Protein AF-A0A4Y6V474-F1 (afdb_monomer)

Foldseek 3Di:
DQWFWKFKDFLVRPFTFIATDPDQVRSLCPGCVCVVVVDDSVRMDIHTDRVCSVVNPPPPGDQVLVVLVVVDWDFAQFADPVRHGRRDIDHVVQVWDADPNGTHGPPCRVVSRVVVVVVD

Solvent-accessible surface area (backbone atoms only — not comparable to full-atom values): 6978 Å² total; per-residue (Å²): 136,79,40,37,27,22,42,33,25,39,81,82,69,83,48,72,44,80,30,65,20,79,44,69,69,48,22,47,66,72,26,62,54,37,70,74,69,66,46,56,76,88,46,49,48,65,43,84,35,73,93,48,33,90,39,58,52,90,91,67,55,74,54,67,71,59,41,22,74,70,73,38,70,45,54,22,68,17,24,40,97,87,75,40,79,46,62,47,79,38,40,53,90,63,61,55,44,76,57,97,92,35,41,18,56,79,77,58,13,52,58,49,36,52,58,61,59,74,76,112

Radius of gyration: 16.37 Å; Cα contacts (8 Å, |Δi|>4): 221; chains: 1; bounding box: 36×31×47 Å

Sequence (120 aa):
MNDKAYYVDTVYGDKGEIVFGEKRSDAIYHSEAYNEDGRSWTDIRAVRQPKYDQFAIEGSGVPKSVLLQGGWWFECSGINEDGRRCCKRLTAEDDPVIE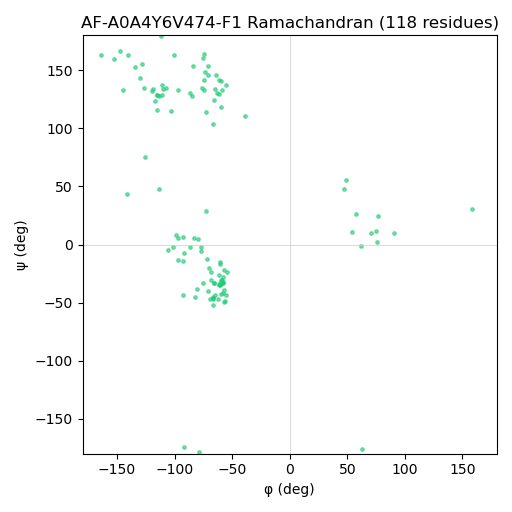NEGVYCRGGCYGRHMDKQAVK

Nearest PDB structures (foldseek):
  8pu1-assembly1_A  TM=4.150E-01  e=5.972E+00  Thomasclavelia ramosa
  3hld-assembly1_A  TM=1.859E-01  e=2.792E+00  Aspergillus terreus

pLDDT: mean 88.02, std 8.66, range [51.16, 96.12]

Structure (mmCIF, N/CA/C/O backbone):
data_AF-A0A4Y6V474-F1
#
_entry.id   AF-A0A4Y6V474-F1
#
loop_
_atom_site.group_PDB
_atom_site.id
_atom_site.type_symbol
_atom_site.label_atom_id
_atom_site.label_alt_id
_atom_site.label_comp_id
_atom_site.label_asym_id
_atom_site.label_entity_id
_atom_site.label_seq_id
_atom_site.pdbx_PDB_ins_code
_atom_site.Cartn_x
_atom_site.Cartn_y
_atom_site.Cartn_z
_atom_site.occupancy
_atom_site.B_iso_or_equiv
_atom_site.auth_seq_id
_atom_site.auth_comp_id
_atom_site.auth_asym_id
_atom_site.auth_atom_id
_atom_site.pdbx_PDB_model_num
ATOM 1 N N . MET A 1 1 ? 6.089 7.211 20.014 1.00 58.66 1 MET A N 1
ATOM 2 C CA . MET A 1 1 ? 4.749 6.981 19.437 1.00 58.66 1 MET A CA 1
ATOM 3 C C . MET A 1 1 ? 4.410 5.507 19.582 1.00 58.66 1 MET A C 1
ATOM 5 O O . MET A 1 1 ? 5.316 4.692 19.472 1.00 58.66 1 MET A O 1
ATOM 9 N N . ASN A 1 2 ? 3.155 5.180 19.904 1.00 79.56 2 ASN A N 1
ATOM 10 C CA . ASN A 1 2 ? 2.643 3.803 20.028 1.00 79.56 2 ASN A CA 1
ATOM 11 C C . ASN A 1 2 ? 1.619 3.551 18.915 1.00 79.56 2 ASN A C 1
ATOM 13 O O . ASN A 1 2 ? 0.495 3.097 19.157 1.00 79.56 2 ASN A O 1
ATOM 17 N N . ASP A 1 3 ? 2.006 3.920 17.701 1.00 89.19 3 ASP A N 1
ATOM 18 C CA . ASP A 1 3 ? 1.124 3.868 16.554 1.00 89.19 3 ASP A CA 1
ATOM 19 C C . ASP A 1 3 ? 0.862 2.423 16.159 1.00 89.19 3 ASP A C 1
ATOM 21 O O . ASP A 1 3 ? 1.681 1.514 16.316 1.00 89.19 3 ASP A O 1
ATOM 25 N N . LYS A 1 4 ? -0.353 2.209 15.682 1.00 93.25 4 LYS A N 1
ATOM 26 C CA . LYS A 1 4 ? -0.889 0.906 15.343 1.00 93.25 4 LYS A CA 1
ATOM 27 C C . LYS A 1 4 ? -1.221 0.915 13.867 1.00 93.25 4 LYS A C 1
ATOM 29 O O . LYS A 1 4 ? -1.884 1.830 13.395 1.00 93.25 4 LYS A O 1
ATOM 34 N N . ALA A 1 5 ? -0.819 -0.129 13.156 1.00 94.81 5 ALA A N 1
ATOM 35 C CA . ALA A 1 5 ? -1.197 -0.300 11.762 1.00 94.81 5 ALA A CA 1
ATOM 36 C C . ALA A 1 5 ? -2.664 -0.738 11.611 1.00 94.81 5 ALA A C 1
ATOM 38 O O . ALA A 1 5 ? -3.122 -1.700 12.245 1.00 94.81 5 ALA A O 1
ATOM 39 N N . TYR A 1 6 ? -3.392 -0.096 10.712 1.00 95.25 6 TYR A N 1
ATOM 40 C CA . TYR A 1 6 ? -4.734 -0.484 10.304 1.00 95.25 6 TYR A CA 1
ATOM 41 C C . TYR A 1 6 ? -4.774 -0.617 8.788 1.00 95.25 6 TYR A C 1
ATOM 43 O O . TYR A 1 6 ? -4.285 0.249 8.078 1.00 95.25 6 TYR A O 1
ATOM 51 N N . TYR A 1 7 ? -5.375 -1.698 8.302 1.00 94.81 7 TYR A N 1
ATOM 52 C CA . TYR A 1 7 ? -5.857 -1.749 6.932 1.00 94.81 7 TYR A CA 1
ATOM 53 C C . TYR A 1 7 ? -7.098 -0.874 6.847 1.00 94.81 7 TYR A C 1
ATOM 55 O O . TYR A 1 7 ? -8.092 -1.186 7.513 1.00 94.81 7 TYR A O 1
ATOM 63 N N . VAL A 1 8 ? -7.012 0.215 6.095 1.00 93.44 8 VAL A N 1
ATOM 64 C CA . VAL A 1 8 ? -8.127 1.121 5.836 1.00 93.44 8 VAL A CA 1
ATOM 65 C C . VAL A 1 8 ? -8.571 0.932 4.397 1.00 93.44 8 VAL A C 1
ATOM 67 O O . VAL A 1 8 ? -7.741 0.804 3.508 1.00 93.44 8 VAL A O 1
ATOM 70 N N . ASP A 1 9 ? -9.877 0.841 4.188 1.00 91.88 9 ASP A N 1
ATOM 71 C CA . ASP A 1 9 ? -10.471 0.654 2.870 1.00 91.88 9 ASP A CA 1
ATOM 72 C C . ASP A 1 9 ? -11.882 1.237 2.856 1.00 91.88 9 ASP A C 1
ATOM 74 O O . ASP A 1 9 ? -12.525 1.395 3.905 1.00 91.88 9 ASP A O 1
ATOM 78 N N . THR A 1 10 ? -12.396 1.523 1.668 1.00 87.19 10 THR A N 1
ATOM 79 C CA . THR A 1 10 ? -13.808 1.852 1.509 1.00 87.19 10 THR A CA 1
ATOM 80 C C . THR A 1 10 ? -14.653 0.583 1.637 1.00 87.19 10 THR A C 1
ATOM 82 O O . THR A 1 10 ? -14.187 -0.550 1.502 1.00 87.19 10 THR A O 1
ATOM 85 N N . VAL A 1 11 ? -15.957 0.743 1.852 1.00 84.94 11 VAL A N 1
ATOM 86 C CA . VAL A 1 11 ? -16.919 -0.368 1.754 1.00 84.94 11 VAL A CA 1
ATOM 87 C C . VAL A 1 11 ? -16.971 -1.008 0.359 1.00 84.94 11 VAL A C 1
ATOM 89 O O . VAL A 1 11 ? -17.522 -2.103 0.235 1.00 84.94 11 VAL A O 1
ATOM 92 N N . TYR A 1 12 ? -16.412 -0.351 -0.662 1.00 82.38 12 TYR A N 1
ATOM 93 C CA . TYR A 1 12 ? -16.366 -0.822 -2.046 1.00 82.38 12 TYR A CA 1
ATOM 94 C C . TYR A 1 12 ? -15.090 -1.610 -2.373 1.00 82.38 12 TYR A C 1
ATOM 96 O O . TYR A 1 12 ? -15.075 -2.324 -3.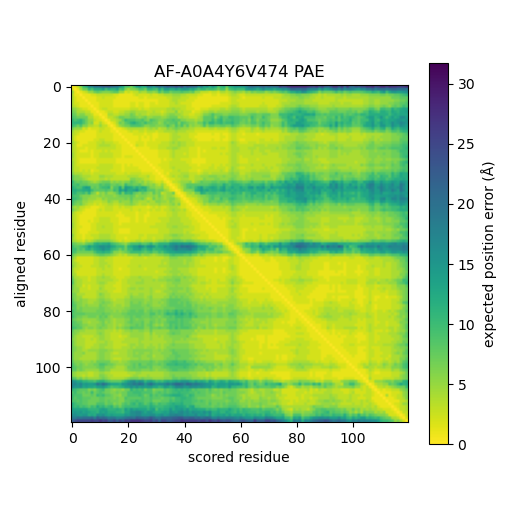375 1.00 82.38 12 TYR A O 1
ATOM 104 N N . GLY A 1 13 ? -14.063 -1.549 -1.518 1.00 78.19 13 GLY A N 1
ATOM 105 C CA . GLY A 1 13 ? -12.840 -2.337 -1.670 1.00 78.19 13 GLY A CA 1
ATOM 106 C C . GLY A 1 13 ? -11.874 -1.816 -2.736 1.00 78.19 13 GLY A C 1
ATOM 107 O O . GLY A 1 13 ? -11.138 -2.605 -3.329 1.00 78.19 13 GLY A O 1
ATOM 108 N N . ASP A 1 14 ? -11.927 -0.523 -3.054 1.00 78.12 14 ASP A N 1
ATOM 109 C CA . ASP A 1 14 ? -11.175 0.104 -4.145 1.00 78.12 14 ASP A CA 1
ATOM 110 C C . ASP A 1 14 ? -9.981 0.956 -3.682 1.00 78.12 14 ASP A C 1
ATOM 112 O O . ASP A 1 14 ? -9.212 1.420 -4.526 1.00 78.12 14 ASP A O 1
ATOM 116 N N . LYS A 1 15 ? -9.789 1.141 -2.368 1.00 76.81 15 LYS A N 1
ATOM 117 C CA . LYS A 1 15 ? -8.775 2.042 -1.786 1.00 76.81 15 LYS A CA 1
ATOM 118 C C . LYS A 1 15 ? -8.122 1.447 -0.538 1.00 76.81 15 LYS A C 1
ATOM 120 O O . LYS A 1 15 ? -7.955 2.118 0.476 1.00 76.81 15 LYS A O 1
ATOM 125 N N . GLY A 1 16 ? -7.779 0.165 -0.600 1.00 88.38 16 GLY A N 1
ATOM 126 C CA . GLY A 1 16 ? -7.049 -0.487 0.478 1.00 88.38 16 GLY A CA 1
ATOM 127 C C . GLY A 1 16 ? -5.681 0.162 0.697 1.00 88.38 16 GLY A C 1
ATOM 128 O O . GLY A 1 16 ? -4.897 0.274 -0.241 1.00 88.38 16 GLY A O 1
ATOM 129 N N . GLU A 1 17 ? -5.361 0.518 1.936 1.00 92.06 17 GLU A N 1
ATOM 130 C CA . GLU A 1 17 ? -4.043 1.012 2.349 1.00 92.06 17 GLU A CA 1
ATOM 131 C C . GLU A 1 17 ? -3.707 0.603 3.795 1.00 92.06 17 GLU A C 1
ATOM 133 O O . GLU A 1 17 ? -4.569 0.147 4.551 1.00 92.06 17 GLU A O 1
ATOM 138 N N . ILE A 1 18 ? -2.438 0.743 4.193 1.00 94.44 18 ILE A N 1
ATOM 139 C CA . ILE A 1 18 ? -2.017 0.596 5.593 1.00 94.44 18 ILE A CA 1
ATOM 140 C C . ILE A 1 18 ? -1.778 1.982 6.184 1.00 94.44 18 ILE A C 1
ATOM 142 O O . ILE A 1 18 ? -0.821 2.651 5.809 1.00 94.44 18 ILE A O 1
ATOM 146 N N . VAL A 1 19 ? -2.594 2.357 7.168 1.00 93.75 19 VAL A N 1
ATOM 147 C CA . VAL A 1 19 ? -2.482 3.628 7.891 1.00 93.75 19 VAL A CA 1
ATOM 148 C C . VAL A 1 19 ? -2.033 3.377 9.324 1.00 93.75 19 VAL A C 1
A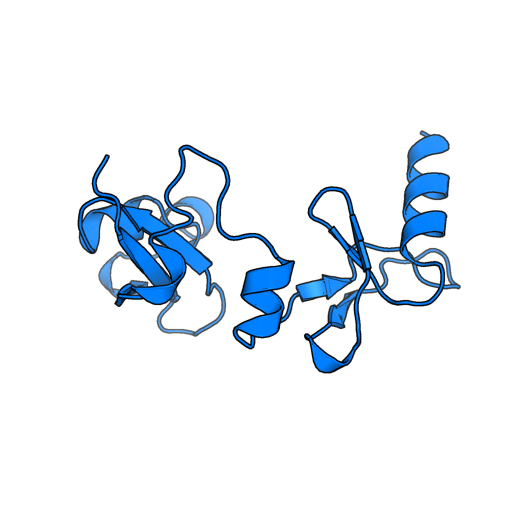TOM 150 O O . VAL A 1 19 ? -2.516 2.458 9.995 1.00 93.75 19 VAL A O 1
ATOM 153 N N . PHE A 1 20 ? -1.116 4.207 9.805 1.00 94.25 20 PHE A N 1
ATOM 154 C CA . PHE A 1 20 ? -0.658 4.205 11.188 1.00 94.25 20 PHE A CA 1
ATOM 155 C C . PHE A 1 20 ? -1.409 5.268 11.985 1.00 94.25 20 PHE A C 1
ATOM 157 O O . PHE A 1 20 ? -1.558 6.396 11.530 1.00 94.25 20 PHE A O 1
ATOM 164 N N . GLY A 1 21 ? -1.902 4.897 13.163 1.00 92.50 21 GLY A N 1
ATOM 165 C CA . GLY A 1 21 ? -2.516 5.845 14.089 1.00 92.50 21 GLY A CA 1
ATOM 166 C C . GLY A 1 21 ? -2.649 5.263 15.488 1.00 92.50 21 GLY A C 1
ATOM 167 O O . GLY A 1 21 ? -2.588 4.043 15.683 1.00 92.50 21 GLY A O 1
ATOM 168 N N . GLU A 1 22 ? -2.866 6.108 16.491 1.00 93.00 22 GLU A N 1
ATOM 169 C CA . GLU A 1 22 ? -2.968 5.654 17.886 1.00 93.00 22 GLU A CA 1
ATOM 170 C C . GLU A 1 22 ? -4.209 4.767 18.102 1.00 93.00 22 GLU A C 1
ATOM 172 O O . GLU A 1 22 ? -4.233 3.828 18.915 1.00 93.00 22 GLU A O 1
ATOM 177 N N . LYS A 1 23 ? -5.280 5.070 17.360 1.00 93.50 23 LYS A N 1
ATOM 178 C CA . LYS A 1 23 ? -6.610 4.456 17.466 1.00 93.50 23 LYS A CA 1
ATOM 179 C C . LYS A 1 23 ? -7.210 4.239 16.078 1.00 93.50 23 LYS A C 1
ATOM 181 O O . LYS A 1 23 ? -6.820 4.864 15.104 1.00 93.50 23 LYS A O 1
ATOM 186 N N . ARG A 1 24 ? -8.240 3.395 15.999 1.00 94.06 24 ARG A N 1
ATOM 187 C CA . ARG A 1 24 ? -8.953 3.115 14.741 1.00 94.06 24 ARG A CA 1
ATOM 188 C C . ARG A 1 24 ? -9.493 4.381 14.058 1.00 94.06 24 ARG A C 1
ATOM 190 O O . ARG A 1 24 ? -9.416 4.490 12.845 1.00 94.06 24 ARG A O 1
ATOM 197 N N . SER A 1 25 ? -10.082 5.299 14.824 1.00 91.88 25 SER A N 1
ATOM 198 C CA . SER A 1 25 ? -10.656 6.543 14.288 1.00 91.88 25 SER A CA 1
ATOM 199 C C . SER A 1 25 ? -9.598 7.474 13.701 1.00 91.88 25 SER A C 1
ATOM 201 O O . SER A 1 25 ? -9.871 8.156 12.724 1.00 91.88 25 SER A O 1
ATOM 203 N N . ASP A 1 26 ? -8.407 7.465 14.293 1.00 92.19 26 ASP A N 1
ATOM 204 C CA . ASP A 1 26 ? -7.251 8.246 13.860 1.00 92.19 26 ASP A CA 1
ATOM 205 C C . ASP A 1 26 ? -6.749 7.756 12.494 1.00 9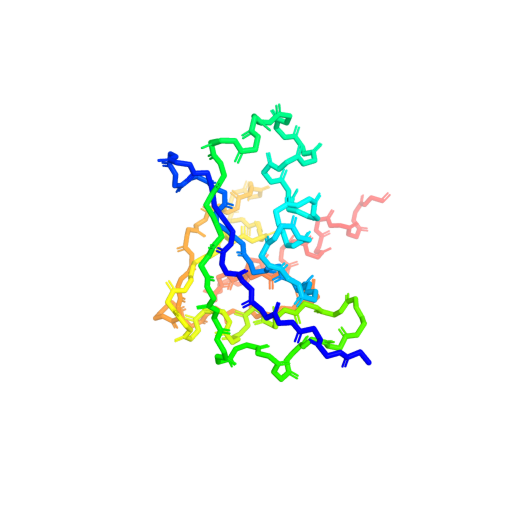2.19 26 ASP A C 1
ATOM 207 O O . ASP A 1 26 ? -6.642 8.521 11.543 1.00 92.19 26 ASP A O 1
ATOM 211 N N . ALA A 1 27 ? -6.617 6.434 12.343 1.00 92.38 27 ALA A N 1
ATOM 212 C CA . ALA A 1 27 ? -6.276 5.818 11.063 1.00 92.38 27 ALA A CA 1
ATOM 213 C C . ALA A 1 27 ? -7.313 6.090 9.955 1.00 92.38 27 ALA A C 1
ATOM 215 O O . ALA A 1 27 ? -6.944 6.257 8.800 1.00 92.38 27 ALA A O 1
ATOM 216 N N . ILE A 1 28 ? -8.609 6.166 10.282 1.00 91.62 28 ILE A N 1
ATOM 217 C CA . ILE A 1 28 ? -9.638 6.562 9.301 1.00 91.62 28 ILE A CA 1
ATOM 218 C C . ILE A 1 28 ? -9.451 8.024 8.889 1.00 91.62 28 ILE A C 1
ATOM 220 O O . ILE A 1 28 ? -9.488 8.329 7.703 1.00 91.62 28 ILE A O 1
ATOM 224 N N . TYR A 1 29 ? -9.238 8.920 9.851 1.00 90.00 29 TYR A N 1
ATOM 225 C CA . TYR A 1 29 ? -9.062 10.347 9.583 1.00 90.00 29 TYR A CA 1
ATOM 226 C C . TYR A 1 29 ? -7.832 10.635 8.704 1.00 90.00 29 TYR A C 1
ATOM 228 O O . TYR A 1 29 ? -7.872 11.513 7.846 1.00 90.00 29 TYR A O 1
ATOM 236 N N . HIS A 1 30 ? -6.761 9.859 8.870 1.00 89.50 30 HIS A N 1
ATOM 237 C CA . HIS A 1 30 ? -5.532 9.995 8.087 1.00 89.50 30 HIS A CA 1
ATOM 238 C C . HIS A 1 30 ? -5.520 9.223 6.758 1.00 89.50 30 HIS A C 1
ATOM 240 O O . HIS A 1 30 ? -4.556 9.352 6.011 1.00 89.50 30 HIS A O 1
ATOM 246 N N . SER A 1 31 ? -6.578 8.473 6.438 1.00 88.94 31 SER A N 1
ATOM 247 C CA . SER A 1 31 ? -6.654 7.678 5.206 1.00 88.94 31 SER A CA 1
ATOM 248 C C . SER A 1 31 ? -6.870 8.515 3.939 1.00 88.94 31 SER A C 1
ATOM 250 O O . SER A 1 31 ? -7.567 9.535 3.964 1.00 88.94 31 SER A O 1
ATOM 252 N N . GLU A 1 32 ? -6.340 8.055 2.807 1.00 84.06 32 GLU A N 1
ATOM 253 C CA . GLU A 1 32 ? -6.645 8.563 1.464 1.00 84.06 32 GLU A CA 1
ATOM 254 C C . GLU A 1 32 ? -8.149 8.483 1.178 1.00 84.06 32 GLU A C 1
ATOM 256 O O . GLU A 1 32 ? -8.729 9.425 0.641 1.00 84.06 32 GLU A O 1
ATOM 261 N N . ALA A 1 33 ? -8.819 7.411 1.615 1.00 82.25 33 ALA A N 1
ATOM 262 C CA . ALA A 1 33 ? -10.266 7.245 1.447 1.00 82.25 33 ALA A CA 1
ATOM 263 C C . ALA A 1 33 ? -11.081 8.394 2.078 1.00 82.25 33 ALA A C 1
ATOM 265 O O . ALA A 1 33 ? -12.141 8.766 1.565 1.00 82.25 33 ALA A O 1
ATOM 266 N N . TYR A 1 34 ? -10.597 8.961 3.187 1.00 82.94 34 TYR A N 1
ATOM 267 C CA . TYR A 1 34 ? -11.207 10.127 3.825 1.00 82.94 34 TYR A CA 1
ATOM 268 C C . TYR A 1 34 ? -10.773 11.440 3.157 1.00 82.94 34 TYR A C 1
ATOM 270 O O . TYR A 1 34 ? -11.616 12.294 2.881 1.00 82.94 34 TYR A O 1
ATOM 278 N N . ASN A 1 35 ? -9.474 11.594 2.882 1.00 79.19 35 ASN A N 1
ATOM 279 C CA . ASN A 1 35 ? -8.887 12.862 2.443 1.00 79.19 35 ASN A CA 1
ATOM 280 C C . ASN A 1 35 ? -9.078 13.168 0.948 1.00 79.19 35 ASN A C 1
ATOM 282 O O . ASN A 1 35 ? -9.305 14.325 0.598 1.00 79.19 35 ASN A O 1
ATOM 286 N N . GLU A 1 36 ? -8.992 12.169 0.067 1.00 71.88 36 GLU A N 1
ATOM 287 C CA . GLU A 1 36 ? -9.045 12.368 -1.389 1.00 71.88 36 GLU A CA 1
ATOM 288 C C . GLU A 1 36 ? -10.460 12.225 -1.957 1.00 71.88 36 GLU A C 1
ATOM 290 O O . GLU A 1 36 ? -10.895 13.047 -2.763 1.00 71.88 36 GLU A O 1
ATOM 295 N N . ASP A 1 37 ? -11.200 11.207 -1.515 1.00 68.62 37 ASP A N 1
ATOM 296 C CA . ASP A 1 37 ? -12.523 10.892 -2.068 1.00 68.62 37 ASP A CA 1
ATOM 297 C C . ASP A 1 37 ? -13.672 11.584 -1.313 1.00 68.62 37 ASP A C 1
ATOM 299 O O . ASP A 1 37 ? -14.833 11.498 -1.725 1.00 68.62 37 ASP A O 1
ATOM 303 N N . GLY A 1 38 ? -13.377 12.241 -0.183 1.00 69.75 38 GLY A N 1
ATOM 304 C CA . GLY A 1 38 ? -14.372 12.903 0.665 1.00 69.75 38 GLY A CA 1
ATOM 305 C C . GLY A 1 38 ? -15.476 11.960 1.156 1.00 69.75 38 GLY A C 1
ATOM 306 O O . GLY A 1 38 ? -16.611 12.393 1.381 1.00 69.75 38 GLY A O 1
ATOM 307 N N . ARG A 1 39 ? -15.183 10.655 1.266 1.00 76.44 39 ARG A N 1
ATOM 308 C CA . ARG A 1 39 ? -16.163 9.644 1.678 1.00 76.44 39 ARG A CA 1
ATOM 309 C C . ARG A 1 39 ? -16.613 9.907 3.110 1.00 76.44 39 ARG A C 1
ATOM 311 O O . ARG A 1 39 ? -15.833 10.314 3.971 1.00 76.44 39 ARG A O 1
ATOM 318 N N . SER A 1 40 ? -17.881 9.608 3.386 1.00 78.44 40 SER A N 1
ATOM 319 C CA . SER A 1 40 ? -18.373 9.611 4.760 1.00 78.44 40 SER A CA 1
ATOM 320 C C . SER A 1 40 ? -17.578 8.602 5.587 1.00 78.44 40 SER A C 1
ATOM 322 O O . SER A 1 40 ? -17.314 7.489 5.136 1.00 78.44 40 SER A O 1
ATOM 324 N N . TRP A 1 41 ? -17.264 8.948 6.835 1.00 74.94 41 TRP A N 1
ATOM 325 C CA . TRP A 1 41 ? -16.598 8.047 7.782 1.00 74.94 41 TRP A CA 1
ATOM 326 C C . TRP A 1 41 ? -17.342 6.708 7.964 1.00 74.94 41 TRP A C 1
ATOM 328 O O . TRP A 1 41 ? -16.736 5.709 8.348 1.00 74.94 41 TRP A O 1
ATOM 338 N N . THR A 1 42 ? -18.652 6.676 7.685 1.00 82.19 42 THR A N 1
ATOM 339 C CA . THR A 1 42 ? -19.489 5.463 7.704 1.00 82.19 42 THR A CA 1
ATOM 340 C C . THR A 1 42 ? -19.143 4.471 6.597 1.00 82.19 42 THR A C 1
ATOM 342 O O . THR A 1 42 ? -19.399 3.276 6.747 1.00 82.19 42 THR A O 1
ATOM 345 N N . ASP A 1 43 ? -18.544 4.957 5.513 1.00 87.25 43 ASP A N 1
ATOM 346 C CA . ASP A 1 43 ? -18.210 4.190 4.314 1.00 87.25 43 ASP A CA 1
ATOM 347 C C . ASP A 1 43 ? -16.751 3.719 4.331 1.00 87.25 43 ASP A C 1
ATOM 349 O O . ASP A 1 43 ? -16.281 3.124 3.362 1.00 87.25 43 ASP A O 1
ATOM 353 N N . ILE A 1 44 ? -16.040 3.960 5.437 1.00 90.00 44 ILE A N 1
ATOM 354 C CA . ILE A 1 44 ? -14.634 3.610 5.616 1.00 90.00 44 ILE A CA 1
ATOM 355 C C . ILE A 1 44 ? -14.509 2.561 6.720 1.00 90.00 44 ILE A C 1
ATOM 357 O O . ILE A 1 44 ? -15.011 2.698 7.844 1.00 90.00 44 ILE A O 1
ATOM 361 N N . ARG A 1 45 ? -13.809 1.473 6.409 1.00 91.69 45 ARG A N 1
ATOM 362 C CA . ARG A 1 45 ? -13.520 0.384 7.337 1.00 91.69 45 ARG A CA 1
ATOM 363 C C . ARG A 1 45 ? -12.039 0.388 7.657 1.00 91.69 45 ARG A C 1
ATOM 365 O O . ARG A 1 45 ? -11.212 0.338 6.766 1.00 91.69 45 ARG A O 1
ATOM 372 N N . ALA A 1 46 ?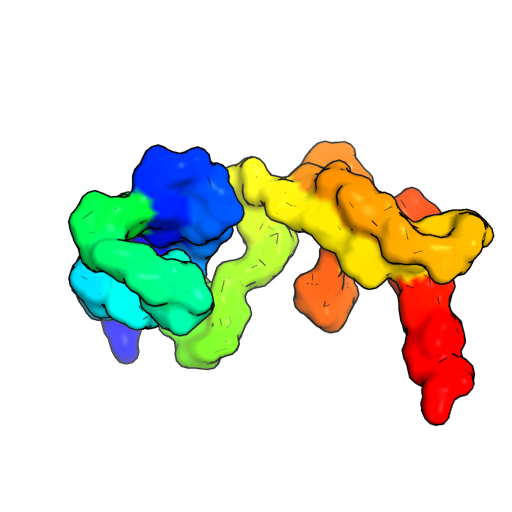 -11.729 0.374 8.948 1.00 94.44 46 ALA A N 1
ATOM 373 C CA . ALA A 1 46 ? -10.377 0.183 9.447 1.00 94.44 46 ALA A CA 1
ATOM 374 C C . ALA A 1 46 ? -10.303 -1.105 10.276 1.00 94.44 46 ALA A C 1
ATOM 376 O O . ALA A 1 46 ? -11.057 -1.265 11.246 1.00 94.44 46 ALA A O 1
ATOM 377 N N . VAL A 1 47 ? -9.397 -2.006 9.892 1.00 95.12 47 VAL A N 1
ATOM 378 C CA . VAL A 1 47 ? -9.145 -3.309 10.521 1.00 95.12 47 VAL A CA 1
ATOM 379 C C . VAL A 1 47 ? -7.706 -3.357 11.014 1.00 95.12 47 VAL A C 1
ATOM 381 O O . VAL A 1 47 ? -6.776 -3.021 10.293 1.00 95.12 47 VAL A O 1
ATOM 384 N N . ARG A 1 48 ? -7.499 -3.790 12.256 1.00 96.12 48 ARG A N 1
ATOM 385 C CA . ARG A 1 48 ? -6.171 -3.827 12.872 1.00 96.12 48 ARG A CA 1
ATOM 386 C C . ARG A 1 48 ? -5.234 -4.814 12.159 1.00 96.12 48 ARG A C 1
ATOM 388 O O . ARG A 1 48 ? -5.611 -5.962 11.948 1.00 96.12 48 ARG A O 1
ATOM 395 N N . GLN A 1 49 ? -3.999 -4.395 11.874 1.00 95.12 49 GLN A N 1
ATOM 396 C CA . GLN A 1 49 ? -2.957 -5.216 11.236 1.00 95.12 49 GLN A CA 1
ATOM 397 C C . GLN A 1 49 ? -1.652 -5.253 12.059 1.00 95.12 49 GLN A C 1
ATOM 399 O O . GLN A 1 49 ? -0.670 -4.620 11.677 1.00 95.12 49 GLN A O 1
ATOM 404 N N . PRO A 1 50 ? -1.585 -5.999 13.181 1.00 94.19 50 PRO A N 1
ATOM 405 C CA . PRO A 1 50 ? -0.433 -5.950 14.093 1.00 94.19 50 PRO A CA 1
ATOM 406 C C . PRO A 1 50 ? 0.912 -6.308 13.449 1.00 94.19 50 PRO A C 1
ATOM 408 O O . PRO A 1 50 ? 1.951 -5.790 13.843 1.00 94.19 50 PRO A O 1
ATOM 411 N N . LYS A 1 51 ? 0.897 -7.142 12.401 1.00 93.12 51 LYS A N 1
ATOM 412 C CA . LYS A 1 51 ? 2.100 -7.538 11.649 1.00 93.12 51 LYS A CA 1
ATOM 413 C C . LYS A 1 51 ? 2.894 -6.360 11.062 1.00 93.12 51 LYS A C 1
ATOM 415 O O . LYS A 1 51 ? 4.081 -6.519 10.779 1.00 93.12 51 LYS A O 1
ATOM 420 N N . TYR A 1 52 ? 2.259 -5.200 10.884 1.00 93.88 52 TYR A N 1
ATOM 421 C CA . TYR A 1 52 ? 2.896 -4.009 10.326 1.00 93.88 52 TYR A CA 1
ATOM 422 C C . TYR A 1 52 ? 3.308 -2.964 11.371 1.00 93.88 52 TYR A C 1
ATOM 424 O O . TYR A 1 52 ? 3.928 -1.980 10.995 1.00 93.88 52 TYR A O 1
ATOM 432 N N . ASP A 1 53 ? 3.041 -3.165 12.666 1.00 92.62 53 ASP A N 1
ATOM 433 C CA . ASP A 1 53 ? 3.354 -2.167 13.712 1.00 92.62 53 ASP A CA 1
ATOM 434 C C . ASP A 1 53 ? 4.828 -1.780 13.773 1.00 92.62 53 ASP A C 1
ATOM 436 O O . ASP A 1 53 ? 5.172 -0.642 14.064 1.00 92.62 53 ASP A O 1
ATOM 440 N N . GLN A 1 54 ? 5.704 -2.728 13.451 1.00 91.56 54 GLN A N 1
ATOM 441 C CA . GLN A 1 54 ? 7.146 -2.506 13.378 1.00 91.56 54 GLN A CA 1
ATOM 442 C C . GLN A 1 54 ? 7.563 -1.450 12.337 1.00 91.56 54 GLN A C 1
ATOM 444 O O . GLN A 1 54 ? 8.681 -0.951 12.404 1.00 91.56 54 GLN A O 1
ATOM 449 N N . PHE A 1 55 ? 6.681 -1.108 11.391 1.00 91.44 55 PHE A N 1
ATOM 450 C CA . PHE A 1 55 ? 6.910 -0.088 10.365 1.00 91.44 55 PHE A CA 1
ATOM 451 C C . PHE A 1 55 ? 6.281 1.265 10.720 1.00 91.44 55 PHE A C 1
ATOM 453 O O . PHE A 1 55 ? 6.295 2.167 9.892 1.00 91.44 55 PHE A O 1
ATOM 460 N N . ALA A 1 56 ? 5.756 1.440 11.938 1.00 87.94 56 ALA A N 1
ATOM 461 C CA . ALA A 1 56 ? 5.153 2.693 12.401 1.00 87.94 56 ALA A CA 1
ATOM 462 C C . ALA A 1 56 ? 6.182 3.814 12.681 1.00 87.94 56 ALA A C 1
ATOM 464 O O . ALA A 1 56 ? 5.991 4.654 13.558 1.00 87.94 56 ALA A O 1
ATOM 465 N N . ILE A 1 57 ? 7.311 3.802 11.972 1.00 82.00 57 ILE A N 1
ATOM 466 C CA . ILE A 1 57 ? 8.352 4.821 12.061 1.00 82.00 57 ILE A CA 1
ATOM 467 C C . ILE A 1 57 ? 7.861 6.052 11.293 1.00 82.00 57 ILE A C 1
ATOM 469 O O . ILE A 1 57 ? 7.355 5.923 10.177 1.00 82.00 57 ILE A O 1
ATOM 473 N N . GLU A 1 58 ? 8.026 7.234 11.894 1.00 65.75 58 GLU A N 1
ATOM 474 C CA . GLU A 1 58 ? 7.559 8.528 11.375 1.00 65.75 58 GLU A CA 1
ATOM 475 C C . GLU A 1 58 ? 7.739 8.649 9.848 1.00 65.75 58 GLU A C 1
ATOM 477 O O . GLU A 1 58 ? 8.855 8.707 9.333 1.00 65.75 58 GLU A O 1
ATOM 482 N N . GLY A 1 59 ? 6.614 8.645 9.125 1.00 63.38 59 GLY A N 1
ATOM 483 C CA . GLY A 1 59 ? 6.524 9.017 7.709 1.00 63.38 59 GLY A CA 1
ATOM 484 C C . GLY A 1 59 ? 7.034 8.017 6.665 1.00 63.38 59 GLY A C 1
ATOM 485 O O . GLY A 1 59 ? 6.993 8.348 5.487 1.00 63.38 59 GLY A O 1
ATOM 486 N N . SER A 1 60 ? 7.498 6.820 7.039 1.00 72.62 60 SER A N 1
ATOM 487 C CA . SER A 1 60 ? 8.146 5.894 6.080 1.00 72.62 60 SER A CA 1
ATOM 488 C C . SER A 1 60 ? 7.238 4.802 5.501 1.00 72.62 60 SER A C 1
ATOM 490 O O . SER A 1 60 ? 7.591 4.180 4.499 1.00 72.62 60 SER A O 1
ATOM 492 N N . GLY A 1 61 ? 6.050 4.596 6.077 1.00 85.88 61 GLY A N 1
ATOM 493 C CA . GLY A 1 61 ? 5.081 3.617 5.581 1.00 85.88 61 GLY A CA 1
ATOM 494 C C . GLY A 1 61 ? 5.584 2.165 5.631 1.00 85.88 61 GLY A C 1
ATOM 495 O O . GLY A 1 61 ? 6.669 1.857 6.122 1.00 85.88 61 GLY A O 1
ATOM 496 N N . VAL A 1 62 ? 4.777 1.228 5.122 1.00 92.44 62 VAL A N 1
ATOM 497 C CA . VAL A 1 62 ? 5.220 -0.168 4.964 1.00 92.44 62 VAL A CA 1
ATOM 498 C C . VAL A 1 62 ? 5.971 -0.305 3.635 1.00 92.44 62 VAL A C 1
ATOM 500 O O . VAL A 1 62 ? 5.401 0.028 2.593 1.00 92.44 62 VAL A O 1
ATOM 503 N N . PRO A 1 63 ? 7.201 -0.855 3.614 1.00 92.50 63 PRO A N 1
ATOM 504 C CA . PRO A 1 63 ? 7.927 -1.072 2.367 1.00 92.50 63 PRO A CA 1
ATOM 505 C C . PRO A 1 63 ? 7.119 -1.913 1.370 1.00 92.50 63 PRO A C 1
ATOM 507 O O . PRO A 1 63 ? 6.548 -2.945 1.733 1.00 92.50 63 PRO A O 1
ATOM 510 N N . LYS A 1 64 ? 7.119 -1.533 0.085 1.00 93.25 64 LYS A N 1
ATOM 511 C CA . LYS A 1 64 ? 6.362 -2.264 -0.951 1.00 93.25 64 LYS A CA 1
ATOM 512 C C . LYS A 1 64 ? 6.769 -3.731 -1.076 1.00 93.25 64 LYS A C 1
ATOM 514 O O . LYS A 1 64 ? 5.919 -4.563 -1.372 1.00 93.25 64 LYS A O 1
ATOM 519 N N . SER A 1 65 ? 8.029 -4.064 -0.791 1.00 93.50 65 SER A N 1
ATOM 520 C CA . SER A 1 65 ? 8.509 -5.452 -0.738 1.00 93.50 65 SER A CA 1
ATOM 521 C C . SER A 1 65 ? 7.762 -6.274 0.314 1.00 93.50 65 SER A C 1
ATOM 523 O O . SER A 1 65 ? 7.343 -7.398 0.046 1.00 93.50 65 SER A O 1
ATOM 525 N N . VAL A 1 66 ? 7.534 -5.689 1.490 1.00 94.56 66 VAL A N 1
ATOM 526 C CA . VAL A 1 66 ? 6.790 -6.303 2.593 1.00 94.56 66 VAL A CA 1
ATOM 527 C C . VAL A 1 66 ? 5.297 -6.388 2.264 1.00 94.56 66 VAL A C 1
ATOM 529 O O . VAL A 1 66 ? 4.659 -7.399 2.559 1.00 94.56 66 VAL A O 1
ATOM 532 N N . LEU A 1 67 ? 4.727 -5.358 1.631 1.00 94.94 67 LEU A N 1
ATOM 533 C CA . LEU A 1 67 ? 3.331 -5.380 1.181 1.00 94.94 67 LEU A CA 1
ATOM 534 C C . LEU A 1 67 ? 3.099 -6.480 0.134 1.00 94.94 67 LEU A C 1
ATOM 536 O O . LEU A 1 67 ? 2.181 -7.280 0.301 1.00 94.94 67 LEU A O 1
ATOM 540 N N . LEU A 1 68 ? 3.960 -6.594 -0.881 1.00 95.06 68 LEU A N 1
ATOM 541 C CA . LEU A 1 68 ? 3.889 -7.651 -1.900 1.00 95.06 68 LEU A CA 1
ATOM 542 C C . LEU A 1 68 ? 3.912 -9.048 -1.268 1.00 95.06 68 LEU A C 1
ATOM 544 O O . LEU A 1 68 ? 3.035 -9.862 -1.543 1.00 95.06 68 LEU A O 1
ATOM 548 N N . GLN A 1 69 ? 4.849 -9.309 -0.351 1.00 93.94 69 GLN A N 1
ATOM 549 C CA . GLN A 1 69 ? 4.895 -10.574 0.400 1.00 93.94 69 GLN A CA 1
ATOM 550 C C . GLN A 1 69 ? 3.640 -10.807 1.256 1.00 93.94 69 GLN A C 1
ATOM 552 O O . GLN A 1 69 ? 3.276 -11.943 1.547 1.00 93.94 69 GLN A O 1
ATOM 557 N N . GLY A 1 70 ? 2.966 -9.730 1.661 1.00 91.56 70 GLY A N 1
ATOM 558 C CA . GLY A 1 70 ? 1.696 -9.758 2.375 1.00 91.56 70 GLY A CA 1
ATOM 559 C C . GLY A 1 70 ? 0.463 -9.993 1.498 1.00 91.56 70 GLY A C 1
ATOM 560 O O . GLY A 1 70 ? -0.639 -9.916 2.042 1.00 91.56 70 GLY A O 1
ATOM 561 N N . G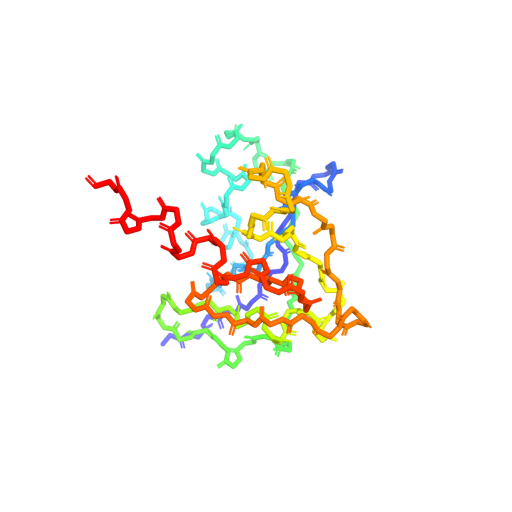LY A 1 71 ? 0.630 -10.250 0.194 1.00 92.25 71 GLY A N 1
ATOM 562 C CA . GLY A 1 71 ? -0.453 -10.507 -0.763 1.00 92.25 71 GLY A CA 1
ATOM 563 C C . GLY A 1 71 ? -0.997 -9.259 -1.463 1.00 92.25 71 GLY A C 1
ATOM 564 O O . GLY A 1 71 ? -2.026 -9.335 -2.133 1.00 92.25 71 GLY A O 1
ATOM 565 N N . TRP A 1 72 ? -0.337 -8.111 -1.305 1.00 93.56 72 TRP A N 1
ATOM 566 C CA . TRP A 1 72 ? -0.696 -6.897 -2.033 1.00 93.56 72 TRP A CA 1
ATOM 567 C C . TRP A 1 72 ? -0.228 -6.971 -3.482 1.00 93.56 72 TRP A C 1
ATOM 569 O O . TRP A 1 72 ? 0.684 -7.722 -3.828 1.00 93.56 72 TRP A O 1
ATOM 579 N N . TRP A 1 73 ? -0.827 -6.137 -4.323 1.00 94.00 73 TRP A N 1
ATOM 580 C CA . TRP A 1 73 ? -0.394 -5.940 -5.696 1.00 94.00 73 TRP A CA 1
ATOM 581 C C . TRP A 1 73 ? -0.216 -4.453 -5.981 1.00 94.00 73 TRP A C 1
ATOM 583 O O . TRP A 1 73 ? -0.837 -3.609 -5.339 1.00 94.00 73 TRP A O 1
ATOM 593 N N . PHE A 1 74 ? 0.624 -4.140 -6.962 1.00 94.06 74 PHE A N 1
ATOM 594 C CA . PHE A 1 74 ? 0.841 -2.774 -7.433 1.00 94.06 74 PHE A CA 1
ATOM 595 C C . PHE A 1 74 ? 0.834 -2.733 -8.956 1.00 94.06 74 PHE A C 1
ATOM 597 O O . PHE A 1 74 ? 1.179 -3.716 -9.613 1.00 94.06 74 PHE A O 1
ATOM 604 N N . GLU A 1 75 ? 0.463 -1.599 -9.539 1.00 94.94 75 GLU A N 1
ATOM 605 C CA . GLU A 1 75 ? 0.677 -1.388 -10.968 1.00 94.94 75 GLU A CA 1
ATOM 606 C C . GLU A 1 75 ? 2.152 -1.124 -11.264 1.00 94.94 75 GLU A C 1
ATOM 608 O O . GLU A 1 75 ? 2.840 -0.401 -10.535 1.00 94.94 75 GLU A O 1
ATOM 613 N N . CYS A 1 76 ? 2.632 -1.667 -12.383 1.00 95.25 76 CYS A N 1
ATOM 614 C CA . CYS A 1 76 ? 3.953 -1.353 -12.885 1.00 95.25 76 CYS A CA 1
ATOM 615 C C . CYS A 1 76 ? 4.074 0.151 -13.164 1.00 95.25 76 CYS A C 1
ATOM 617 O O . CYS A 1 76 ? 3.409 0.684 -14.056 1.00 95.25 76 CYS A O 1
ATOM 619 N N . SER A 1 77 ? 4.998 0.809 -12.465 1.00 94.69 77 SER A N 1
ATOM 620 C CA . SER A 1 77 ? 5.292 2.240 -12.608 1.00 94.69 77 SER A CA 1
ATOM 621 C C . SER A 1 77 ? 6.128 2.570 -13.855 1.00 94.69 77 SER A C 1
ATOM 623 O O . SER A 1 77 ? 6.436 3.729 -14.111 1.00 94.69 77 SER A O 1
ATOM 625 N N . GLY A 1 78 ? 6.532 1.555 -14.625 1.00 93.88 78 GLY A N 1
ATOM 626 C CA . GLY A 1 78 ? 7.449 1.696 -15.750 1.00 93.88 78 GLY A CA 1
ATOM 627 C C . GLY A 1 78 ? 6.792 1.922 -17.112 1.00 93.88 78 GLY A C 1
ATOM 628 O O . GLY A 1 78 ? 5.572 2.052 -17.253 1.00 93.88 78 GLY A O 1
ATOM 629 N N . ILE A 1 79 ? 7.640 1.932 -18.141 1.00 93.12 79 ILE A N 1
ATOM 630 C CA . ILE A 1 79 ? 7.257 2.128 -19.543 1.00 93.12 79 ILE A CA 1
ATOM 631 C C . ILE A 1 79 ? 7.442 0.824 -20.331 1.00 93.12 79 ILE A C 1
ATOM 633 O O . ILE A 1 79 ? 8.472 0.159 -20.206 1.00 93.12 79 ILE A O 1
ATOM 637 N N . ASN A 1 80 ? 6.439 0.454 -21.130 1.00 91.12 80 ASN A N 1
ATOM 638 C CA . ASN A 1 80 ? 6.462 -0.738 -21.978 1.00 91.12 80 ASN A CA 1
ATOM 639 C C . ASN A 1 80 ? 7.287 -0.525 -23.267 1.00 91.12 80 ASN A C 1
ATOM 641 O O . ASN A 1 80 ? 7.867 0.537 -23.493 1.00 91.12 80 ASN A O 1
ATOM 645 N N . GLU A 1 81 ? 7.340 -1.548 -24.121 1.00 89.38 81 GLU A N 1
ATOM 646 C CA . GLU A 1 81 ? 8.056 -1.512 -25.407 1.00 89.38 81 GLU A CA 1
ATOM 647 C C . GLU A 1 81 ? 7.554 -0.431 -26.367 1.00 89.38 81 GLU A C 1
ATOM 649 O O . GLU A 1 81 ? 8.356 0.169 -27.076 1.00 89.38 81 GLU A O 1
ATOM 654 N N . ASP A 1 82 ? 6.269 -0.094 -26.297 1.00 89.88 82 ASP A N 1
ATOM 655 C CA . ASP A 1 82 ? 5.639 0.929 -27.137 1.00 89.88 82 ASP A CA 1
ATOM 656 C C . ASP A 1 82 ? 5.830 2.364 -26.610 1.00 89.88 82 ASP A C 1
ATOM 658 O O . ASP A 1 82 ? 5.208 3.305 -27.109 1.00 89.88 82 ASP A O 1
ATOM 662 N N . GLY A 1 83 ? 6.615 2.560 -25.544 1.00 88.62 83 GLY A N 1
ATOM 663 C CA . GLY A 1 83 ? 6.818 3.878 -24.932 1.00 88.62 83 GLY A CA 1
ATOM 664 C C . GLY A 1 83 ? 5.636 4.388 -24.086 1.00 88.62 83 GLY A C 1
ATOM 665 O O . GLY A 1 83 ? 5.614 5.562 -23.678 1.00 88.62 83 GLY A O 1
ATOM 666 N N . ARG A 1 84 ? 4.655 3.525 -23.787 1.00 90.75 84 ARG A N 1
ATOM 667 C CA . ARG A 1 84 ? 3.451 3.812 -22.983 1.00 90.75 84 ARG A CA 1
ATOM 668 C C . ARG A 1 84 ? 3.600 3.306 -21.544 1.00 90.75 84 ARG A C 1
ATOM 670 O O . ARG A 1 84 ? 4.474 2.496 -21.253 1.00 90.75 84 ARG A O 1
ATOM 677 N N . ARG A 1 85 ? 2.753 3.784 -20.621 1.00 91.88 85 ARG A N 1
ATOM 678 C CA . ARG A 1 85 ? 2.716 3.248 -19.245 1.00 91.88 85 ARG A CA 1
ATOM 679 C C . ARG A 1 85 ? 2.400 1.753 -19.283 1.00 91.88 85 ARG A C 1
ATOM 681 O O . ARG A 1 85 ? 1.494 1.348 -20.005 1.00 91.88 85 ARG A O 1
ATOM 688 N N . CYS A 1 86 ? 3.162 0.956 -18.536 1.00 93.62 86 CYS A N 1
ATOM 689 C CA . CYS A 1 86 ? 3.004 -0.494 -18.538 1.00 93.62 86 CYS A CA 1
ATOM 690 C C . CYS A 1 86 ? 1.692 -0.924 -17.872 1.00 93.62 86 CYS A C 1
ATOM 692 O O . CYS A 1 86 ? 0.988 -1.755 -18.438 1.00 93.62 86 CYS A O 1
ATOM 694 N N . CYS A 1 87 ? 1.365 -0.370 -16.696 1.00 91.25 87 CYS A N 1
ATOM 695 C CA . CYS A 1 87 ? 0.129 -0.646 -15.944 1.00 91.25 87 CYS A CA 1
ATOM 696 C C . CYS A 1 87 ? -0.143 -2.137 -15.648 1.00 91.25 87 CYS A C 1
ATOM 698 O O . CYS A 1 87 ? -1.228 -2.490 -15.195 1.00 91.25 87 CYS A O 1
ATOM 700 N N . LYS A 1 88 ? 0.824 -3.039 -15.876 1.00 94.19 88 LYS A N 1
ATOM 701 C CA . LYS A 1 88 ? 0.680 -4.450 -15.509 1.00 94.19 88 LYS A CA 1
ATOM 702 C C . LYS A 1 88 ? 0.534 -4.542 -13.990 1.00 94.19 88 LYS A C 1
ATOM 704 O O . LYS A 1 88 ? 1.364 -3.993 -13.270 1.00 94.19 88 LYS A O 1
ATOM 709 N N . ARG A 1 89 ? -0.479 -5.268 -13.515 1.00 95.44 89 ARG A N 1
ATOM 710 C CA . ARG A 1 89 ? -0.597 -5.659 -12.107 1.00 95.44 89 ARG A CA 1
ATOM 711 C C . ARG A 1 89 ? 0.533 -6.622 -11.745 1.00 95.44 89 ARG A C 1
ATOM 713 O O . ARG A 1 89 ? 0.668 -7.653 -12.399 1.00 95.44 89 ARG A O 1
ATOM 720 N N . LEU A 1 90 ? 1.301 -6.277 -10.718 1.00 95.81 90 LEU A N 1
ATOM 721 C CA . LEU A 1 90 ? 2.432 -7.044 -10.210 1.00 95.81 90 LEU A CA 1
ATOM 722 C C . LEU A 1 90 ? 2.147 -7.531 -8.794 1.00 95.81 90 LEU A C 1
ATOM 724 O O . LEU A 1 90 ? 1.784 -6.733 -7.925 1.00 95.81 90 LEU A O 1
ATOM 728 N N . THR A 1 91 ? 2.332 -8.827 -8.575 1.00 96.12 91 THR A N 1
ATOM 729 C CA . THR A 1 91 ? 2.284 -9.480 -7.261 1.00 96.12 91 THR A CA 1
ATOM 730 C C . THR A 1 91 ? 3.676 -9.973 -6.860 1.00 96.12 91 THR A C 1
ATOM 732 O O . THR A 1 91 ? 4.645 -9.793 -7.601 1.00 96.12 91 THR A O 1
ATOM 735 N N . ALA A 1 92 ? 3.816 -10.582 -5.678 1.00 95.44 92 ALA A N 1
ATOM 736 C CA . ALA A 1 92 ? 5.092 -11.172 -5.265 1.00 95.44 92 ALA A CA 1
ATOM 737 C C . ALA A 1 92 ? 5.567 -12.277 -6.229 1.00 95.44 92 ALA A C 1
ATOM 739 O O . ALA A 1 92 ? 6.767 -12.431 -6.445 1.00 95.44 92 ALA A O 1
ATOM 740 N N . GLU A 1 93 ? 4.636 -13.014 -6.840 1.00 95.38 93 GLU A N 1
ATOM 741 C CA . GLU A 1 93 ? 4.912 -14.109 -7.775 1.00 95.38 93 GLU A CA 1
ATOM 742 C C . GLU A 1 93 ? 5.477 -13.637 -9.124 1.00 95.38 93 GLU A C 1
ATOM 744 O O . GLU A 1 93 ? 6.121 -14.422 -9.818 1.00 95.38 93 GLU A O 1
ATOM 749 N N . ASP A 1 94 ? 5.282 -12.367 -9.494 1.00 94.44 94 ASP A N 1
ATOM 750 C CA . ASP A 1 94 ? 5.880 -11.773 -10.697 1.00 94.44 94 ASP A CA 1
ATOM 751 C C . ASP A 1 94 ? 7.372 -11.416 -10.521 1.00 94.44 94 ASP A C 1
ATOM 753 O O . ASP A 1 94 ? 8.008 -10.973 -11.481 1.00 94.44 94 ASP A O 1
ATOM 757 N N . ASP A 1 95 ? 7.921 -11.574 -9.308 1.00 92.88 95 ASP A N 1
ATOM 758 C CA . ASP A 1 95 ? 9.294 -11.211 -8.930 1.00 92.88 95 ASP A CA 1
ATOM 759 C C . ASP A 1 95 ? 9.681 -9.774 -9.368 1.00 92.88 95 ASP A C 1
ATOM 761 O O . ASP A 1 95 ? 10.634 -9.567 -10.138 1.00 92.88 95 ASP A O 1
ATOM 765 N N . PRO A 1 96 ? 8.897 -8.755 -8.953 1.00 95.06 96 PRO A N 1
ATOM 766 C CA . PRO A 1 96 ? 9.053 -7.395 -9.443 1.00 95.06 96 PRO A CA 1
ATOM 767 C C . PRO A 1 96 ? 10.326 -6.731 -8.913 1.00 95.06 96 PRO A C 1
ATOM 769 O O . PRO A 1 96 ? 10.812 -7.015 -7.820 1.00 95.06 96 PRO A O 1
ATOM 772 N N . VAL A 1 97 ? 10.832 -5.768 -9.679 1.00 94.31 97 VAL A N 1
ATOM 773 C CA . VAL A 1 97 ? 11.934 -4.893 -9.263 1.00 94.31 97 VAL A CA 1
ATOM 774 C C . VAL A 1 97 ? 11.349 -3.703 -8.506 1.00 94.31 97 VAL A C 1
ATOM 776 O O . VAL A 1 97 ? 10.410 -3.076 -8.995 1.00 94.31 97 VAL A O 1
ATOM 779 N N . ILE A 1 98 ? 11.882 -3.387 -7.325 1.00 93.88 98 ILE A N 1
ATOM 780 C CA . ILE A 1 98 ? 11.412 -2.276 -6.486 1.00 93.88 98 ILE A CA 1
ATOM 781 C C . ILE A 1 98 ? 12.534 -1.250 -6.378 1.00 93.88 98 ILE A C 1
ATOM 783 O O . ILE A 1 98 ? 13.579 -1.552 -5.815 1.00 93.88 98 ILE A O 1
ATOM 787 N N . GLU A 1 99 ? 12.310 -0.053 -6.911 1.00 90.75 99 GLU A N 1
ATOM 788 C CA . GLU A 1 99 ? 13.317 1.013 -7.000 1.00 90.75 99 GLU A CA 1
ATOM 789 C C . GLU A 1 99 ? 12.651 2.375 -6.803 1.00 90.75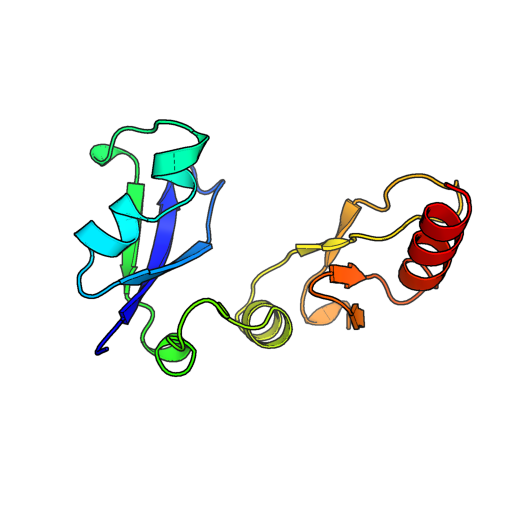 99 GLU A C 1
ATOM 791 O O . GLU A 1 99 ? 11.628 2.650 -7.435 1.00 90.75 99 GLU A O 1
ATOM 796 N N . ASN A 1 100 ? 13.218 3.244 -5.960 1.00 84.69 100 ASN A N 1
ATOM 797 C CA . ASN A 1 100 ? 12.665 4.577 -5.661 1.00 84.69 100 ASN A CA 1
ATOM 798 C C . ASN A 1 100 ? 11.152 4.543 -5.364 1.00 84.69 100 ASN A C 1
ATOM 800 O O . ASN A 1 100 ? 10.377 5.268 -5.982 1.00 84.69 100 ASN A O 1
ATOM 804 N N . GLU A 1 101 ? 10.727 3.614 -4.502 1.00 84.75 101 GLU A N 1
ATOM 805 C CA . GLU A 1 101 ? 9.318 3.350 -4.160 1.00 84.75 101 GLU A CA 1
ATOM 806 C C . GLU A 1 101 ? 8.419 2.894 -5.327 1.00 84.75 101 GLU A C 1
ATOM 808 O O . GLU A 1 101 ? 7.248 2.591 -5.118 1.00 84.75 101 GLU A O 1
ATOM 813 N N . GLY A 1 102 ? 8.918 2.777 -6.557 1.00 91.38 102 GLY A N 1
ATOM 814 C CA . GLY A 1 102 ? 8.188 2.217 -7.695 1.00 91.38 102 GLY A CA 1
ATOM 815 C C . GLY A 1 102 ? 8.267 0.691 -7.746 1.00 91.38 102 GLY A C 1
ATOM 816 O O . GLY A 1 102 ? 9.234 0.097 -7.272 1.00 91.38 102 GLY A O 1
ATOM 817 N N . VAL A 1 103 ? 7.262 0.052 -8.352 1.00 95.44 103 VAL A N 1
ATOM 818 C CA . VAL A 1 103 ? 7.246 -1.400 -8.613 1.00 95.44 103 VAL A CA 1
ATOM 819 C C . VAL A 1 103 ? 7.297 -1.614 -10.122 1.00 95.44 103 VAL A C 1
ATOM 821 O O . VAL A 1 103 ? 6.512 -1.025 -10.865 1.00 95.44 103 VAL A O 1
ATOM 824 N N . TYR A 1 104 ? 8.231 -2.431 -10.605 1.00 95.94 104 TYR A N 1
ATOM 825 C CA . TYR A 1 104 ? 8.539 -2.559 -12.028 1.00 95.94 104 TYR A CA 1
ATOM 826 C C . TYR A 1 104 ? 8.565 -4.014 -12.488 1.00 95.94 104 TYR A C 1
ATOM 828 O O . TYR A 1 104 ? 9.055 -4.902 -11.792 1.00 95.94 104 TYR A O 1
ATOM 836 N N . CYS A 1 105 ? 8.095 -4.252 -13.714 1.00 94.44 105 CYS A N 1
ATOM 837 C CA . CYS A 1 105 ? 8.267 -5.537 -14.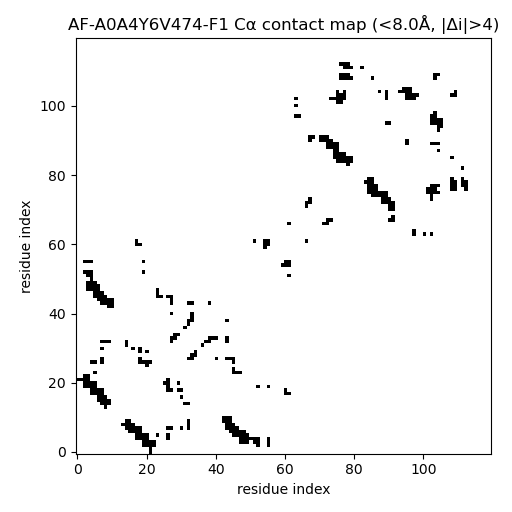380 1.00 94.44 105 CYS A CA 1
ATOM 838 C C . CYS A 1 105 ? 9.759 -5.837 -14.579 1.00 94.44 105 CYS A C 1
ATOM 840 O O . CYS A 1 105 ? 10.522 -4.964 -15.014 1.00 94.44 105 CYS A O 1
ATOM 842 N N . ARG A 1 106 ? 10.149 -7.103 -14.400 1.00 80.31 106 ARG A N 1
ATOM 843 C CA . ARG A 1 106 ? 11.408 -7.618 -14.952 1.00 80.31 106 ARG A CA 1
ATOM 844 C C . ARG A 1 106 ? 11.314 -7.625 -16.476 1.00 80.31 106 ARG A C 1
ATOM 846 O O . ARG A 1 106 ? 10.607 -8.435 -17.059 1.00 80.31 106 ARG A O 1
ATOM 853 N N . GLY A 1 107 ? 11.967 -6.660 -17.116 1.00 73.56 107 GLY A N 1
ATOM 854 C CA . GLY A 1 107 ? 11.898 -6.483 -18.574 1.00 73.56 107 GLY A CA 1
ATOM 855 C C . GLY A 1 107 ? 12.260 -5.077 -19.047 1.00 73.56 107 GLY A C 1
ATOM 856 O O . GLY A 1 107 ? 11.677 -4.567 -20.001 1.00 73.56 107 GLY A O 1
ATOM 857 N N . GLY A 1 108 ? 13.149 -4.386 -18.327 1.00 82.38 108 GLY A N 1
ATOM 858 C CA . GLY A 1 108 ? 13.609 -3.046 -18.708 1.00 82.38 108 GLY A CA 1
ATOM 859 C C . GLY A 1 108 ? 12.571 -1.926 -18.560 1.00 82.38 108 GLY A C 1
ATOM 860 O O . GLY A 1 108 ? 12.827 -0.810 -19.003 1.00 82.38 108 GLY A O 1
ATOM 861 N N . CYS A 1 109 ? 11.416 -2.182 -17.930 1.00 91.38 109 CYS A N 1
ATOM 862 C CA . CYS A 1 109 ? 10.390 -1.157 -17.693 1.00 91.38 109 CYS A CA 1
ATOM 863 C C . CYS A 1 109 ? 10.908 0.001 -16.823 1.00 91.38 109 CYS A C 1
ATOM 865 O O . CYS A 1 109 ? 10.520 1.146 -17.045 1.00 91.38 109 CYS A O 1
ATOM 867 N N . TYR A 1 110 ? 11.796 -0.298 -15.868 1.00 89.44 110 TYR A N 1
ATOM 868 C CA . TYR A 1 110 ? 12.489 0.697 -15.048 1.00 89.44 110 TYR A CA 1
ATOM 869 C C . TYR A 1 110 ? 13.451 1.564 -15.872 1.00 89.44 110 TYR A C 1
ATOM 871 O O . TYR A 1 110 ? 13.335 2.784 -15.856 1.00 89.44 110 TYR A O 1
ATOM 879 N N . GLY A 1 111 ? 14.347 0.944 -16.652 1.00 87.62 111 GLY A N 1
ATOM 880 C CA . GLY A 1 111 ? 15.316 1.671 -17.483 1.00 87.62 111 GLY A CA 1
ATOM 881 C C . GLY A 1 111 ? 14.634 2.630 -18.460 1.00 87.62 111 GLY A C 1
ATOM 882 O O . GLY A 1 111 ? 14.901 3.825 -18.437 1.00 87.62 111 GLY A O 1
ATOM 883 N N . ARG A 1 112 ? 13.627 2.144 -19.197 1.00 88.62 112 ARG A N 1
ATOM 884 C CA . ARG A 1 112 ? 12.824 2.979 -20.109 1.00 88.62 112 ARG A CA 1
ATOM 885 C C . ARG A 1 112 ? 12.107 4.133 -19.411 1.00 88.62 112 ARG A C 1
ATOM 887 O O . ARG A 1 112 ? 11.889 5.183 -20.012 1.00 88.62 112 ARG A O 1
ATOM 894 N N . HIS A 1 113 ? 11.680 3.928 -18.166 1.00 85.62 113 HIS A N 1
ATOM 895 C CA . HIS A 1 113 ? 11.067 4.984 -17.371 1.00 85.62 113 HIS A CA 1
ATOM 896 C C . HIS A 1 113 ? 12.082 6.080 -17.039 1.00 85.62 113 HIS A C 1
ATOM 898 O O . HIS A 1 113 ? 11.775 7.252 -17.242 1.00 85.62 113 HIS A O 1
ATOM 904 N N . MET A 1 114 ? 13.293 5.702 -16.623 1.00 85.69 114 MET A N 1
ATOM 905 C CA . MET A 1 114 ? 14.377 6.643 -16.331 1.00 85.69 114 MET A CA 1
ATOM 906 C C . MET A 1 114 ? 14.840 7.398 -17.579 1.00 85.69 114 MET A C 1
ATOM 908 O O . MET A 1 114 ? 14.932 8.625 -17.544 1.00 85.69 114 MET A O 1
ATOM 912 N N . ASP A 1 115 ? 15.004 6.707 -18.707 1.0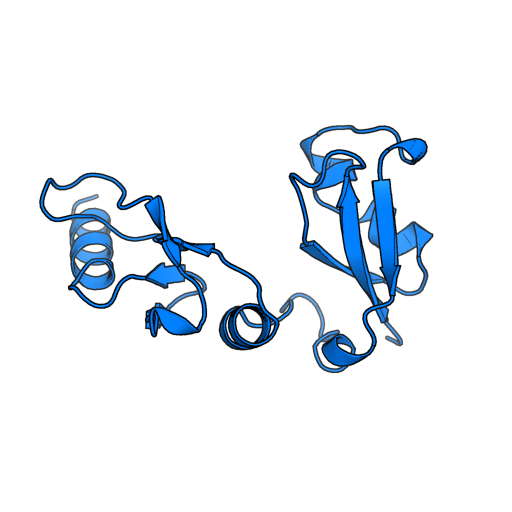0 86.12 115 ASP A N 1
ATOM 913 C CA . ASP A 1 115 ? 15.367 7.332 -19.984 1.00 86.12 115 ASP A CA 1
ATOM 914 C C . ASP A 1 115 ? 14.341 8.398 -20.398 1.00 86.12 115 ASP A C 1
ATOM 916 O O . ASP A 1 115 ? 14.696 9.493 -20.824 1.00 86.12 115 ASP A O 1
ATOM 920 N N . LYS A 1 116 ? 13.044 8.116 -20.217 1.00 80.56 116 LYS A N 1
ATOM 921 C CA . LYS A 1 116 ? 11.967 9.065 -20.529 1.00 80.56 116 LYS A CA 1
ATOM 922 C C . LYS A 1 116 ? 11.949 10.280 -19.597 1.00 80.56 116 LYS A C 1
ATOM 924 O O . LYS A 1 116 ? 11.512 11.350 -20.018 1.00 80.56 116 LYS A O 1
ATOM 929 N N . GLN A 1 117 ? 12.372 10.127 -18.343 1.00 77.94 117 GLN A N 1
ATOM 930 C CA . GLN A 1 117 ? 12.460 11.242 -17.396 1.00 77.94 117 GLN A CA 1
ATOM 931 C C . GLN A 1 117 ? 13.665 12.148 -17.674 1.00 77.94 117 GLN A C 1
ATOM 933 O O . GLN A 1 117 ? 13.547 13.354 -17.499 1.00 77.94 117 GLN A O 1
ATOM 938 N N . ALA A 1 118 ? 14.776 11.594 -18.166 1.00 74.75 118 ALA A N 1
ATOM 939 C CA . ALA A 1 118 ? 15.995 12.341 -18.487 1.00 74.75 118 ALA A CA 1
ATOM 940 C C . ALA A 1 118 ? 15.887 13.235 -19.742 1.00 74.75 118 ALA A C 1
ATOM 942 O O . ALA A 1 118 ? 16.761 14.061 -19.986 1.00 74.75 118 ALA A O 1
ATOM 943 N N . VAL A 1 119 ? 14.835 13.067 -20.552 1.00 67.00 119 VAL A N 1
ATOM 944 C CA . VAL A 1 119 ? 14.593 13.825 -21.799 1.00 67.00 119 VAL A CA 1
ATOM 945 C C . VAL A 1 119 ? 13.713 15.075 -21.564 1.00 67.00 119 VAL A C 1
ATOM 947 O O . VAL A 1 119 ? 13.323 15.750 -22.515 1.00 67.00 119 VAL A O 1
ATOM 950 N N . LYS A 1 120 ? 13.391 15.402 -20.307 1.00 51.16 120 LYS A N 1
ATOM 951 C CA . LYS A 1 120 ? 12.683 16.633 -19.911 1.00 51.16 120 LYS A CA 1
ATOM 952 C C . LYS A 1 120 ? 13.639 17.676 -19.355 1.00 51.16 120 LYS A C 1
ATOM 954 O O . LYS A 1 120 ? 13.369 18.867 -19.620 1.00 51.16 120 LYS A O 1
#

Organism: Saccharibacillus brassicae (NCBI:txid2583377)

Mean predicted aligned error: 5.56 Å

Secondary structure (DSSP, 8-state):
---EEEEEEETTSS--EEEEESSHHHHHHTSHHHHTS---GGGEEEEE-GGGGGG-STTT---HHHHHHTT--EE--SB-TTSSB---EE-GGG--EEETTEEE-TTTHHHHHHHHHHT-